Protein AF-A0A921FKJ8-F1 (afdb_monomer_lite)

pLDDT: mean 70.44, std 10.09, range [45.97, 85.38]

InterPro domains:
  IPR009619 Cell division protein CrgA [MF_00631] (1-89)
  IPR009619 Cell division protein CrgA [PF06781] (1-89)

Sequence (89 aa):
MASSKKPRKPRNQQSELDAALMAVDNQPEPLPVWYKSIMFGLLILGLVWIMVFYLVPGGQWPIPGIGGWNIVVGFGLAMVGFVMMTRWR

Organism: NCBI:txid1837282

Structure (mmCIF, N/CA/C/O backbone):
data_AF-A0A921FKJ8-F1
#
_entry.id   AF-A0A921FKJ8-F1
#
loop_
_atom_site.group_PDB
_atom_site.id
_atom_site.type_symbol
_atom_site.label_atom_id
_atom_site.label_alt_id
_atom_site.label_comp_id
_atom_site.label_asym_id
_atom_site.label_entity_id
_atom_site.label_seq_id
_atom_site.pdbx_PDB_ins_code
_atom_site.Cartn_x
_atom_site.Cartn_y
_atom_site.Cartn_z
_atom_site.occupancy
_atom_site.B_iso_or_equiv
_atom_site.auth_seq_id
_atom_site.auth_comp_id
_atom_site.auth_asym_id
_atom_site.auth_atom_id
_atom_site.pdbx_PDB_model_num
ATOM 1 N N . MET A 1 1 ? 16.996 30.975 -58.940 1.00 46.97 1 MET A N 1
ATOM 2 C CA . MET A 1 1 ? 16.787 29.560 -58.556 1.00 46.97 1 MET A CA 1
ATOM 3 C C . MET A 1 1 ? 18.112 29.003 -58.040 1.00 46.97 1 MET A C 1
ATOM 5 O O . MET A 1 1 ? 18.994 28.741 -58.844 1.00 46.97 1 MET A O 1
ATOM 9 N N . ALA A 1 2 ? 18.314 28.917 -56.719 1.00 45.97 2 ALA A N 1
ATOM 10 C CA . ALA A 1 2 ? 19.543 28.367 -56.135 1.00 45.97 2 ALA A CA 1
ATOM 11 C C . ALA A 1 2 ? 19.368 26.858 -55.900 1.00 45.97 2 ALA A C 1
ATOM 13 O O . ALA A 1 2 ? 18.588 26.438 -55.049 1.00 45.97 2 ALA A O 1
ATOM 14 N N . SER A 1 3 ? 20.063 26.044 -56.697 1.00 52.25 3 SER A N 1
ATOM 15 C CA . SER A 1 3 ? 20.063 24.585 -56.577 1.00 52.25 3 SER A CA 1
ATOM 16 C C . SER A 1 3 ? 20.889 24.167 -55.359 1.00 52.25 3 SER A C 1
ATOM 18 O O . SER A 1 3 ? 22.119 24.195 -55.392 1.00 52.25 3 SER A O 1
ATOM 20 N N . SER A 1 4 ? 20.205 23.772 -54.286 1.00 57.03 4 SER A N 1
ATOM 21 C CA . SER A 1 4 ? 20.806 23.241 -53.061 1.00 57.03 4 SER A CA 1
ATOM 22 C C . SER A 1 4 ? 21.519 21.913 -53.347 1.00 57.03 4 SER A C 1
ATOM 24 O O . SER A 1 4 ? 20.887 20.875 -53.547 1.00 57.03 4 SER A O 1
ATOM 26 N N . LYS A 1 5 ? 22.856 21.936 -53.417 1.00 54.94 5 LYS A N 1
ATOM 27 C CA . LYS A 1 5 ? 23.673 20.720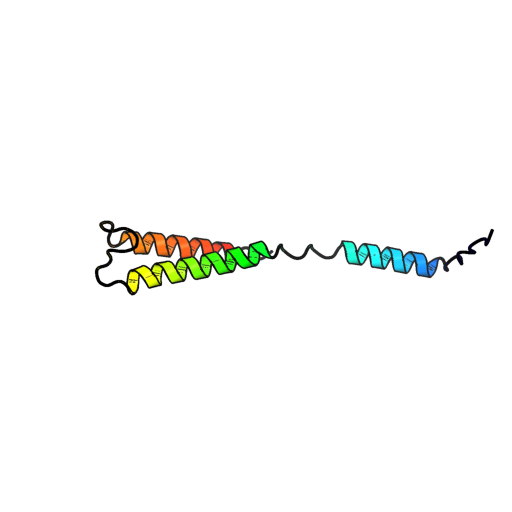 -53.522 1.00 54.94 5 LYS A CA 1
ATOM 28 C C . LYS A 1 5 ? 23.790 20.090 -52.137 1.00 54.94 5 LYS A C 1
ATOM 30 O O . LYS A 1 5 ? 24.603 20.524 -51.327 1.00 54.94 5 LYS A O 1
ATOM 35 N N . LYS A 1 6 ? 22.995 19.052 -51.866 1.00 60.22 6 LYS A N 1
ATOM 36 C CA . LYS A 1 6 ? 23.147 18.238 -50.653 1.00 60.22 6 LYS A CA 1
ATOM 37 C C . LYS A 1 6 ? 24.351 17.297 -50.837 1.00 60.22 6 LYS A C 1
ATOM 39 O O . LYS A 1 6 ? 24.321 16.474 -51.757 1.00 60.22 6 LYS A O 1
ATOM 44 N N . PRO A 1 7 ? 25.418 17.411 -50.028 1.00 60.69 7 PRO A N 1
ATOM 45 C CA . PRO A 1 7 ? 26.588 16.551 -50.161 1.00 60.69 7 PRO A CA 1
ATOM 46 C C . PRO A 1 7 ? 26.208 15.100 -49.833 1.00 60.69 7 PRO A C 1
ATOM 48 O O . PRO A 1 7 ? 25.510 14.830 -48.854 1.00 60.69 7 PRO A O 1
ATOM 51 N N . ARG A 1 8 ? 26.637 14.160 -50.682 1.00 61.91 8 ARG A N 1
ATOM 52 C CA . ARG A 1 8 ? 26.428 12.720 -50.482 1.00 61.91 8 ARG A CA 1
ATOM 53 C C . ARG A 1 8 ? 27.389 12.238 -49.392 1.00 61.91 8 ARG A C 1
ATOM 55 O O . ARG A 1 8 ? 28.598 12.248 -49.597 1.00 61.91 8 ARG A O 1
ATOM 62 N N . LYS A 1 9 ? 26.843 11.877 -48.228 1.00 58.84 9 LYS A N 1
ATOM 63 C CA . LYS A 1 9 ? 27.592 11.415 -47.049 1.00 58.84 9 LYS A CA 1
ATOM 64 C C . LYS A 1 9 ? 28.216 10.029 -47.325 1.00 58.84 9 LYS A C 1
ATOM 66 O O . LYS A 1 9 ? 27.574 9.220 -48.000 1.00 58.84 9 LYS A O 1
ATOM 71 N N . PRO A 1 10 ? 29.453 9.745 -46.873 1.00 62.34 10 PRO A N 1
ATOM 72 C CA . PRO A 1 10 ? 30.112 8.460 -47.109 1.00 62.34 10 PRO A CA 1
ATOM 73 C C . PRO A 1 10 ? 29.312 7.297 -46.503 1.00 62.34 10 PRO A C 1
ATOM 75 O O . PRO A 1 10 ? 28.847 7.376 -45.369 1.00 62.34 10 PRO A O 1
ATOM 78 N N . ARG A 1 11 ? 29.173 6.207 -47.269 1.00 65.62 11 ARG A N 1
ATOM 79 C CA . ARG A 1 11 ? 28.334 5.027 -46.973 1.00 65.62 11 ARG A CA 1
ATOM 80 C C . ARG A 1 11 ? 28.572 4.416 -45.582 1.00 65.62 11 ARG A C 1
ATOM 82 O O . ARG A 1 11 ? 27.611 3.968 -44.970 1.00 65.62 11 ARG A O 1
ATOM 89 N N . ASN A 1 12 ? 29.798 4.484 -45.064 1.00 66.31 12 ASN A N 1
ATOM 90 C CA . ASN A 1 12 ? 30.148 3.983 -43.728 1.00 66.31 12 ASN A CA 1
ATOM 91 C C . ASN A 1 12 ? 29.525 4.830 -42.608 1.00 66.31 12 ASN A C 1
ATOM 93 O O . ASN A 1 12 ? 29.067 4.299 -41.604 1.00 66.31 12 ASN A O 1
ATOM 97 N N . GLN A 1 13 ? 29.422 6.143 -42.820 1.00 71.56 13 GLN A N 1
ATOM 98 C CA . GLN A 1 13 ? 28.815 7.048 -41.852 1.00 71.56 13 GLN A CA 1
ATOM 99 C C . GLN A 1 13 ? 27.289 6.920 -41.848 1.00 71.56 13 GLN A C 1
ATOM 101 O O . GLN A 1 13 ? 26.654 7.190 -40.839 1.00 71.56 13 GLN A O 1
ATOM 106 N N . GLN A 1 14 ? 26.690 6.520 -42.973 1.00 74.62 14 GLN A N 1
ATOM 107 C CA . GLN A 1 14 ? 25.257 6.239 -43.048 1.00 74.62 14 GLN A CA 1
ATOM 108 C C . GLN A 1 14 ? 24.909 4.999 -42.207 1.00 74.62 14 GLN A C 1
ATOM 110 O O . GLN A 1 14 ? 24.033 5.078 -41.358 1.00 74.62 14 GLN A O 1
ATOM 115 N N . SER A 1 15 ? 25.672 3.908 -42.350 1.00 75.38 15 SER A N 1
ATOM 116 C CA . SER A 1 15 ? 25.467 2.679 -41.571 1.00 75.38 15 SER A CA 1
ATOM 117 C C . SER A 1 15 ? 25.698 2.858 -40.070 1.00 75.38 15 SER A C 1
ATOM 119 O O . SER A 1 15 ? 24.999 2.240 -39.277 1.00 75.38 15 SER A O 1
ATOM 121 N N . GLU A 1 16 ? 26.644 3.713 -39.668 1.00 79.44 16 GLU A N 1
ATOM 122 C CA . GLU A 1 16 ? 26.854 4.050 -38.253 1.00 79.44 16 GLU A CA 1
ATOM 123 C C . GLU A 1 16 ? 25.687 4.856 -37.676 1.00 79.44 16 GLU A C 1
ATOM 125 O O . GLU A 1 16 ? 25.275 4.617 -36.545 1.00 79.44 16 GLU A O 1
ATOM 130 N N . LEU A 1 17 ? 25.122 5.786 -38.453 1.00 79.75 17 LEU A N 1
ATOM 131 C CA . LEU A 1 17 ? 23.935 6.541 -38.050 1.00 79.75 17 LEU A CA 1
ATOM 132 C C . LEU A 1 17 ? 22.704 5.640 -37.956 1.00 79.75 17 LEU A C 1
ATOM 134 O O . LEU A 1 17 ? 21.951 5.760 -36.999 1.00 79.75 17 LEU A O 1
ATOM 138 N N . ASP A 1 18 ? 22.521 4.732 -38.912 1.00 78.31 18 ASP A N 1
ATOM 139 C CA . ASP A 1 18 ? 21.401 3.790 -38.918 1.00 78.31 18 ASP A CA 1
ATOM 140 C C . ASP A 1 18 ? 21.519 2.796 -37.749 1.00 78.31 18 ASP A C 1
ATOM 142 O O . ASP A 1 18 ? 20.536 2.540 -37.057 1.00 78.31 18 ASP A O 1
ATOM 146 N N . ALA A 1 19 ? 22.730 2.309 -37.450 1.00 80.12 19 ALA A N 1
ATOM 147 C CA . ALA A 1 19 ? 22.998 1.477 -36.276 1.00 80.12 19 ALA A CA 1
ATOM 148 C C . ALA A 1 19 ? 22.799 2.243 -34.955 1.00 80.12 19 ALA A C 1
ATOM 150 O O . ALA A 1 19 ? 22.238 1.696 -34.008 1.00 80.12 19 ALA A O 1
ATOM 151 N N . ALA A 1 20 ? 23.205 3.515 -34.893 1.00 78.62 20 ALA A N 1
ATOM 152 C CA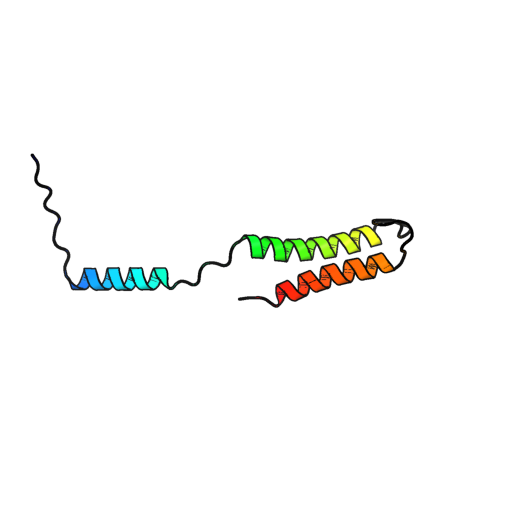 . ALA A 1 20 ? 22.971 4.371 -33.732 1.00 78.62 20 ALA A CA 1
ATOM 153 C C . ALA A 1 20 ? 21.475 4.673 -33.533 1.00 78.62 20 ALA A C 1
ATOM 155 O O . ALA A 1 20 ? 20.996 4.636 -32.404 1.00 78.62 20 ALA A O 1
ATOM 156 N N . LEU A 1 21 ? 20.721 4.910 -34.611 1.00 75.25 21 LEU A N 1
ATOM 157 C CA . LEU A 1 21 ? 19.267 5.105 -34.569 1.00 75.25 21 LEU A CA 1
ATOM 158 C C . LEU A 1 21 ? 18.546 3.834 -34.091 1.00 75.25 21 LEU A C 1
ATOM 160 O O . LEU A 1 21 ? 17.683 3.917 -33.221 1.00 75.25 21 LEU A O 1
ATOM 164 N N . MET A 1 22 ? 18.960 2.661 -34.577 1.00 72.50 22 MET A N 1
ATOM 165 C CA . MET A 1 22 ? 18.439 1.357 -34.135 1.00 72.50 22 MET A CA 1
ATOM 166 C C . MET A 1 22 ? 18.782 1.047 -32.665 1.00 72.50 22 MET A C 1
ATOM 168 O O . MET A 1 22 ? 18.016 0.376 -31.973 1.00 72.50 22 MET A O 1
ATOM 172 N N . ALA A 1 23 ? 19.925 1.530 -32.167 1.00 70.25 23 ALA A N 1
ATOM 173 C CA . ALA A 1 23 ? 20.328 1.382 -30.767 1.00 70.25 23 ALA A CA 1
ATOM 174 C C . ALA A 1 23 ? 19.582 2.340 -29.818 1.00 70.25 23 ALA A C 1
ATOM 176 O O . ALA A 1 23 ? 19.392 2.012 -28.649 1.00 70.25 23 ALA A O 1
ATOM 177 N N . VAL A 1 24 ? 19.150 3.508 -30.307 1.00 67.00 24 VAL A N 1
ATOM 178 C CA . VAL A 1 24 ? 18.314 4.456 -29.548 1.00 67.00 24 VAL A CA 1
ATOM 179 C C . VAL A 1 24 ? 16.882 3.935 -29.404 1.00 67.00 24 VAL A C 1
ATOM 181 O O . VAL A 1 24 ? 16.303 4.072 -28.330 1.00 67.00 24 VAL A O 1
ATOM 184 N N . ASP A 1 25 ? 16.343 3.297 -30.444 1.00 65.44 25 ASP A N 1
ATOM 185 C CA . ASP A 1 25 ? 14.985 2.728 -30.464 1.00 65.44 25 ASP A CA 1
ATOM 186 C C . ASP A 1 25 ? 14.830 1.495 -29.547 1.00 65.44 25 ASP A C 1
ATOM 188 O O . ASP A 1 25 ? 13.774 1.254 -28.976 1.00 65.44 25 ASP A O 1
ATOM 192 N N . ASN A 1 26 ? 15.917 0.746 -29.324 1.00 61.16 26 ASN A N 1
ATOM 193 C CA . ASN A 1 26 ? 15.947 -0.410 -28.417 1.00 61.16 26 ASN A CA 1
ATOM 194 C C . ASN A 1 26 ? 16.154 -0.050 -26.934 1.00 61.16 26 ASN A C 1
ATOM 196 O O . ASN A 1 26 ? 16.372 -0.943 -26.110 1.00 61.16 26 ASN A O 1
ATOM 200 N N . GLN A 1 27 ? 16.116 1.233 -26.566 1.00 61.53 27 GLN A N 1
ATOM 201 C CA . GLN A 1 27 ? 16.127 1.606 -25.155 1.00 61.53 27 GLN A CA 1
ATOM 202 C C . GLN A 1 27 ? 14.767 1.234 -24.549 1.00 61.53 27 GLN A C 1
ATOM 204 O O . GLN A 1 27 ? 13.746 1.727 -25.029 1.00 61.53 27 GLN A O 1
ATOM 209 N N . PRO A 1 28 ? 14.718 0.367 -23.519 1.00 58.03 28 PRO A N 1
ATOM 210 C CA . PRO A 1 28 ? 13.461 -0.022 -22.893 1.00 58.03 28 PRO A CA 1
ATOM 211 C C . PRO A 1 28 ? 12.731 1.241 -22.444 1.00 58.03 28 PRO A C 1
ATOM 213 O O . PRO A 1 28 ? 13.307 2.060 -21.722 1.00 58.03 28 PRO A O 1
ATOM 216 N N . GLU A 1 29 ? 11.496 1.414 -22.926 1.00 62.53 29 GLU A N 1
ATOM 217 C CA . GLU A 1 29 ? 10.718 2.623 -22.680 1.00 62.53 29 GLU A CA 1
ATOM 218 C C . GLU A 1 29 ? 10.771 2.977 -21.189 1.00 62.53 29 GLU A C 1
ATOM 220 O O . GLU A 1 29 ? 10.488 2.119 -20.341 1.00 62.53 29 GLU A O 1
ATOM 225 N N . PRO A 1 30 ? 11.175 4.210 -20.837 1.00 62.47 30 PRO A N 1
ATOM 226 C CA . PRO A 1 30 ? 11.272 4.604 -19.448 1.00 62.47 30 PRO A CA 1
ATOM 227 C C . PRO A 1 30 ? 9.893 4.436 -18.818 1.00 62.47 30 PRO A C 1
ATOM 229 O O . PRO A 1 30 ? 8.934 5.095 -19.217 1.00 62.47 30 PRO A O 1
ATOM 232 N N . LEU A 1 31 ? 9.811 3.524 -17.847 1.00 58.41 31 LEU A N 1
ATOM 233 C CA . LEU A 1 31 ? 8.585 3.178 -17.134 1.00 58.41 31 LEU A CA 1
ATOM 234 C C . LEU A 1 31 ? 7.783 4.448 -16.821 1.00 58.41 31 LEU A C 1
ATOM 236 O O . LEU A 1 31 ? 8.351 5.385 -16.237 1.00 58.41 31 LEU A O 1
ATOM 240 N N . PRO A 1 32 ? 6.491 4.500 -17.196 1.00 68.00 32 PRO A N 1
ATOM 241 C CA . PRO A 1 32 ? 5.707 5.719 -17.118 1.00 68.00 32 PRO A CA 1
ATOM 242 C C . PRO A 1 32 ? 5.748 6.285 -15.699 1.00 68.00 32 PRO A C 1
ATOM 244 O O . PRO A 1 32 ? 5.510 5.583 -14.715 1.00 68.00 32 PRO A O 1
ATOM 247 N N . VAL A 1 33 ? 6.056 7.579 -15.594 1.00 70.00 33 VAL A N 1
ATOM 248 C CA . VAL A 1 33 ? 6.292 8.285 -14.320 1.00 70.00 33 VAL A CA 1
ATOM 249 C C . VAL A 1 33 ? 5.105 8.145 -13.358 1.00 70.00 33 VAL A C 1
ATOM 251 O O . VAL A 1 33 ? 5.291 8.088 -12.144 1.00 70.00 33 VAL A O 1
ATOM 254 N N . TRP A 1 34 ? 3.895 7.983 -13.897 1.00 72.56 34 TRP A N 1
ATOM 255 C CA . TRP A 1 34 ? 2.677 7.747 -13.127 1.00 72.56 34 TRP A CA 1
ATOM 256 C C . TRP A 1 34 ? 2.729 6.467 -12.277 1.00 72.56 34 TRP A C 1
ATOM 258 O O . TRP A 1 34 ? 2.205 6.459 -11.166 1.00 72.56 34 TRP A O 1
ATOM 268 N N . TYR A 1 35 ? 3.437 5.422 -12.723 1.00 72.19 35 TYR A N 1
ATOM 269 C CA . TYR A 1 35 ? 3.637 4.201 -11.935 1.00 72.19 35 TYR A CA 1
ATOM 270 C C . TYR A 1 35 ? 4.426 4.483 -10.651 1.00 72.19 35 TYR A C 1
ATOM 272 O O . TYR A 1 35 ? 4.052 4.020 -9.574 1.00 72.19 35 TYR A O 1
ATOM 280 N N . LYS A 1 36 ? 5.469 5.321 -10.740 1.00 67.94 36 LYS A N 1
ATOM 281 C CA . LYS A 1 36 ? 6.250 5.756 -9.570 1.00 67.94 36 LYS A CA 1
ATOM 282 C C . LYS A 1 36 ? 5.377 6.573 -8.617 1.00 67.94 36 LYS A C 1
ATOM 284 O O . LYS A 1 36 ? 5.413 6.337 -7.412 1.00 67.94 36 LYS A O 1
ATOM 289 N N . SER A 1 37 ? 4.547 7.476 -9.144 1.00 78.75 37 SER A N 1
ATOM 290 C CA . SER A 1 37 ? 3.604 8.260 -8.335 1.00 78.75 37 SER A CA 1
ATOM 291 C C . SER A 1 37 ? 2.569 7.390 -7.620 1.00 78.75 37 SER A C 1
ATOM 293 O O . SER A 1 37 ? 2.292 7.640 -6.452 1.00 78.75 37 SER A O 1
ATOM 295 N N . ILE A 1 38 ? 2.029 6.353 -8.269 1.00 79.88 38 ILE A N 1
ATOM 296 C CA . ILE A 1 38 ? 1.085 5.424 -7.628 1.00 79.88 38 ILE A CA 1
ATOM 297 C C . ILE A 1 38 ? 1.776 4.594 -6.546 1.00 79.88 38 ILE A C 1
ATOM 299 O O . ILE A 1 38 ? 1.216 4.417 -5.466 1.00 79.88 38 ILE A O 1
ATOM 303 N N . MET A 1 39 ? 2.994 4.116 -6.807 1.00 76.06 39 MET A N 1
ATOM 304 C CA . MET A 1 39 ? 3.740 3.295 -5.854 1.00 76.06 39 MET A CA 1
ATOM 305 C C . MET A 1 39 ? 4.026 4.066 -4.557 1.00 76.06 39 MET A C 1
ATOM 307 O O . MET A 1 39 ? 3.757 3.562 -3.469 1.00 76.06 39 MET A O 1
ATOM 311 N N . PHE A 1 40 ? 4.485 5.319 -4.667 1.00 78.50 40 PHE A N 1
ATOM 312 C CA . PHE A 1 40 ? 4.653 6.206 -3.510 1.00 78.50 40 PHE A CA 1
ATOM 313 C C . PHE A 1 40 ? 3.312 6.650 -2.914 1.00 78.50 40 PHE A C 1
ATOM 315 O O . PHE A 1 40 ? 3.183 6.726 -1.694 1.00 78.50 40 PHE A O 1
ATOM 322 N N . GLY A 1 41 ? 2.307 6.905 -3.753 1.00 84.44 41 GLY A N 1
ATOM 323 C CA . GLY A 1 41 ? 0.974 7.325 -3.331 1.00 84.44 41 GLY A CA 1
ATOM 324 C C . GLY A 1 41 ? 0.290 6.296 -2.436 1.00 84.44 41 GLY A C 1
ATOM 325 O O . GLY A 1 41 ? -0.196 6.657 -1.373 1.00 84.44 41 GLY A O 1
ATOM 326 N N . LEU A 1 42 ? 0.312 5.014 -2.807 1.00 80.69 42 LEU A N 1
ATOM 327 C CA . LEU A 1 42 ? -0.264 3.929 -2.002 1.00 80.69 42 LEU A CA 1
ATOM 328 C C . LEU A 1 42 ? 0.493 3.703 -0.688 1.00 80.69 42 LEU A C 1
ATOM 330 O O . LEU A 1 42 ? -0.130 3.434 0.337 1.00 80.69 42 LEU A O 1
ATOM 334 N N . LEU A 1 43 ? 1.820 3.856 -0.701 1.00 80.56 43 LEU A N 1
ATOM 335 C CA . LEU A 1 43 ? 2.658 3.750 0.496 1.00 80.56 43 LEU A CA 1
ATOM 336 C C . LEU A 1 43 ? 2.342 4.863 1.503 1.00 80.56 43 LEU A C 1
ATOM 338 O O . LEU A 1 43 ? 2.104 4.592 2.681 1.00 80.56 43 LEU A O 1
ATOM 342 N N . ILE A 1 44 ? 2.294 6.110 1.024 1.00 84.81 44 ILE A N 1
ATOM 343 C CA . ILE A 1 44 ? 1.938 7.278 1.837 1.00 84.81 44 ILE A CA 1
ATOM 344 C C . ILE A 1 44 ? 0.489 7.156 2.307 1.00 84.81 44 ILE A C 1
ATOM 346 O O . ILE A 1 44 ? 0.213 7.406 3.474 1.00 84.81 44 ILE A O 1
ATOM 350 N N . LEU A 1 45 ? -0.429 6.723 1.443 1.00 85.38 45 LEU A N 1
ATOM 351 C CA . LEU A 1 45 ? -1.840 6.564 1.786 1.00 85.38 45 LEU A CA 1
ATOM 352 C C . LEU A 1 45 ? -2.047 5.515 2.887 1.00 85.38 45 LEU A C 1
ATOM 354 O O . LEU A 1 45 ? -2.778 5.779 3.839 1.00 85.38 45 LEU A O 1
ATOM 358 N N . GLY A 1 46 ? -1.376 4.362 2.802 1.00 82.00 46 GLY A N 1
ATOM 359 C CA . GLY A 1 46 ? -1.413 3.339 3.850 1.00 82.00 46 GLY A CA 1
ATOM 360 C C . GLY A 1 46 ? -0.828 3.833 5.176 1.00 82.00 46 GLY A C 1
ATOM 361 O O . GLY A 1 46 ? -1.420 3.610 6.233 1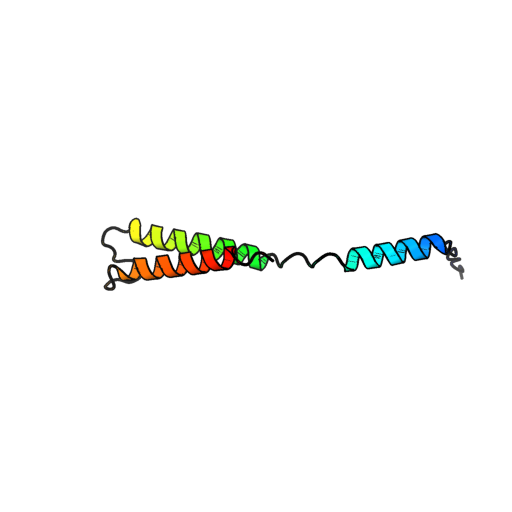.00 82.00 46 GLY A O 1
ATOM 362 N N . LEU A 1 47 ? 0.287 4.572 5.128 1.00 83.38 47 LEU A N 1
ATOM 363 C CA . LEU A 1 47 ? 0.899 5.164 6.319 1.00 83.38 47 LEU A CA 1
ATOM 364 C C . LEU A 1 47 ? -0.008 6.223 6.960 1.00 83.38 47 LEU A C 1
ATOM 366 O O . LEU A 1 47 ? -0.248 6.171 8.165 1.00 83.38 47 LEU A O 1
ATOM 370 N N . VAL A 1 48 ? -0.542 7.147 6.158 1.00 85.19 48 VAL A N 1
ATOM 371 C CA . VAL A 1 48 ? -1.466 8.200 6.602 1.00 85.19 48 VAL A CA 1
ATOM 372 C C . VAL A 1 48 ? -2.725 7.587 7.204 1.00 85.19 48 VAL A C 1
ATOM 374 O O . VAL A 1 48 ? -3.190 8.074 8.227 1.00 85.19 48 VAL A O 1
ATOM 377 N N . TRP A 1 49 ? -3.247 6.493 6.645 1.00 83.38 49 TRP A N 1
ATOM 378 C CA . TRP A 1 49 ? -4.426 5.816 7.187 1.00 83.38 49 TRP A CA 1
ATOM 379 C C . TRP A 1 49 ? -4.208 5.308 8.617 1.00 83.38 49 TRP A C 1
ATOM 381 O O . TRP A 1 49 ? -5.008 5.591 9.511 1.00 83.38 49 TRP A O 1
ATOM 391 N N . ILE A 1 50 ? -3.105 4.588 8.848 1.00 75.88 50 ILE A N 1
ATOM 392 C CA . ILE A 1 50 ? -2.752 4.085 10.183 1.00 75.88 50 ILE A CA 1
ATOM 393 C C . ILE A 1 50 ? -2.451 5.259 11.121 1.00 75.88 50 ILE A C 1
ATOM 395 O O . ILE A 1 50 ? -2.876 5.237 12.275 1.00 75.88 50 ILE A O 1
ATOM 399 N N . MET A 1 51 ? -1.782 6.306 10.624 1.00 81.75 51 MET A N 1
ATOM 400 C CA . MET A 1 51 ? -1.515 7.512 11.407 1.00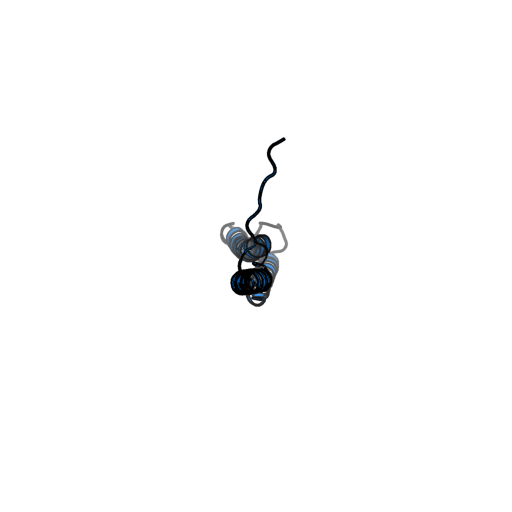 81.75 51 MET A CA 1
ATOM 401 C C . MET A 1 51 ? -2.805 8.196 11.854 1.00 81.75 51 MET A C 1
ATOM 403 O O . MET A 1 51 ? -2.938 8.486 13.034 1.00 81.75 51 MET A O 1
ATOM 407 N N . VAL A 1 52 ? -3.764 8.418 10.954 1.00 78.31 52 VAL A N 1
ATOM 408 C CA . VAL A 1 52 ? -5.055 9.048 11.273 1.00 78.31 52 VAL A CA 1
ATOM 409 C C . VAL A 1 52 ? -5.825 8.214 12.295 1.00 78.31 52 VAL A C 1
ATOM 411 O O . VAL A 1 52 ? -6.318 8.767 13.273 1.00 78.31 52 VAL A O 1
ATOM 414 N N . PHE A 1 53 ? -5.881 6.890 12.126 1.00 71.75 53 PHE A N 1
ATOM 415 C CA . PHE A 1 53 ? -6.533 6.014 13.103 1.00 71.75 53 PHE A CA 1
ATOM 416 C C . PHE A 1 53 ? -5.859 6.069 14.485 1.00 71.75 53 PHE A C 1
ATOM 418 O O . PHE A 1 53 ? -6.547 6.057 15.503 1.00 71.75 53 PHE A O 1
ATOM 425 N N . TYR A 1 54 ? -4.525 6.137 14.534 1.00 69.88 54 TYR A N 1
ATOM 426 C CA . TYR A 1 54 ? -3.767 6.116 15.788 1.00 69.88 54 TYR A CA 1
ATOM 427 C C . TYR A 1 54 ? -3.695 7.484 16.489 1.00 69.88 54 TYR A C 1
ATOM 429 O O . TYR A 1 54 ? -3.683 7.553 17.715 1.00 69.88 54 TYR A O 1
ATOM 437 N N . LEU A 1 55 ? -3.649 8.580 15.725 1.00 71.19 55 LEU A N 1
ATOM 438 C CA . LEU A 1 55 ? -3.594 9.956 16.234 1.00 71.19 55 LEU A CA 1
ATOM 439 C C . LEU A 1 55 ? -4.949 10.450 16.750 1.00 71.19 55 LEU A C 1
ATOM 441 O O . LEU A 1 55 ? -4.972 11.394 17.537 1.00 71.19 55 LEU A O 1
ATOM 445 N N . VAL A 1 56 ? -6.064 9.850 16.321 1.00 68.38 56 VAL A N 1
ATOM 446 C CA . VAL A 1 56 ? -7.406 10.249 16.761 1.00 68.38 56 VAL A CA 1
ATOM 447 C C . VAL A 1 56 ? -7.803 9.471 18.024 1.00 68.38 56 VAL A C 1
ATOM 449 O O . VAL A 1 56 ? -8.059 8.264 17.955 1.00 68.38 56 VAL A O 1
ATOM 452 N N . PRO A 1 57 ? -7.916 10.138 19.189 1.00 55.12 57 PRO A N 1
ATOM 453 C CA . PRO A 1 57 ? -8.320 9.482 20.425 1.00 55.12 57 PRO A CA 1
ATOM 454 C C . PRO A 1 57 ? -9.758 8.961 20.299 1.00 55.12 57 PRO A C 1
ATOM 456 O O . PRO A 1 57 ? -10.667 9.706 19.942 1.00 55.12 57 PRO A O 1
ATOM 459 N N . GLY A 1 58 ? -9.966 7.676 20.593 1.00 60.84 58 GLY A N 1
ATOM 460 C CA . GLY A 1 58 ? -11.288 7.035 20.595 1.00 60.84 58 GLY A CA 1
ATOM 461 C C . GLY A 1 58 ? -11.576 6.107 19.411 1.00 60.84 58 GLY A C 1
ATOM 462 O O . GLY A 1 58 ? -12.635 5.482 19.398 1.00 60.84 58 GLY A O 1
ATOM 463 N N . GLY A 1 59 ? -10.672 5.982 18.428 1.00 57.22 59 GLY A N 1
ATOM 464 C CA . GLY A 1 59 ? -10.824 5.027 17.315 1.00 57.22 59 GLY A CA 1
ATOM 465 C C . GLY A 1 59 ? -12.073 5.260 16.450 1.00 57.22 59 GLY A C 1
ATOM 466 O O . GLY A 1 59 ? -12.544 4.345 15.775 1.00 57.22 59 GLY A O 1
ATOM 467 N N . GLN A 1 60 ? -12.637 6.474 16.503 1.00 56.16 60 GLN A N 1
ATOM 468 C CA . GLN A 1 60 ? -13.910 6.835 15.870 1.00 56.16 60 GLN A CA 1
ATOM 469 C C . GLN A 1 60 ? -13.758 7.313 14.418 1.00 56.16 60 GLN A C 1
ATOM 471 O O . GLN A 1 60 ? -14.759 7.540 13.748 1.00 56.16 60 GLN A O 1
ATOM 476 N N . TRP A 1 61 ? -12.531 7.494 13.930 1.00 53.59 61 TRP A N 1
ATOM 477 C CA . TRP A 1 61 ? -12.235 8.006 12.588 1.00 53.59 61 TRP A CA 1
ATOM 478 C C . TRP A 1 61 ? -11.289 7.036 11.871 1.00 53.59 61 TRP A C 1
ATOM 480 O O . TRP A 1 61 ? -10.356 6.548 12.513 1.00 53.59 61 TRP A O 1
ATOM 490 N N . PRO A 1 62 ? -11.489 6.723 10.571 1.00 56.41 62 PRO A N 1
ATOM 491 C CA . PRO A 1 62 ? -12.341 7.405 9.581 1.00 56.41 62 PRO A CA 1
ATOM 492 C C . PRO A 1 62 ? -13.806 6.936 9.496 1.00 56.41 62 PRO A C 1
ATOM 494 O O . PRO A 1 62 ? -14.632 7.684 8.980 1.00 56.41 62 PRO A O 1
ATOM 497 N N . ILE A 1 63 ? -14.146 5.741 10.001 1.00 57.91 63 ILE A N 1
ATOM 498 C CA . ILE A 1 63 ? -15.538 5.264 10.074 1.00 57.91 63 ILE A CA 1
ATOM 499 C C . ILE A 1 63 ? -15.908 4.987 11.539 1.00 57.91 63 ILE A C 1
ATOM 501 O O . ILE A 1 63 ? -15.378 4.036 12.132 1.00 57.91 63 ILE A O 1
ATOM 505 N N . PRO A 1 64 ? -16.807 5.788 12.137 1.00 61.38 64 PRO A N 1
ATOM 506 C CA . PRO A 1 64 ? -17.253 5.570 13.505 1.00 61.38 64 PRO A CA 1
ATOM 507 C C . PRO A 1 64 ? -18.066 4.273 13.603 1.00 61.38 64 PRO A C 1
ATOM 509 O O . PRO A 1 64 ? -18.935 4.004 12.779 1.00 61.38 64 PRO A O 1
ATOM 512 N N . GLY A 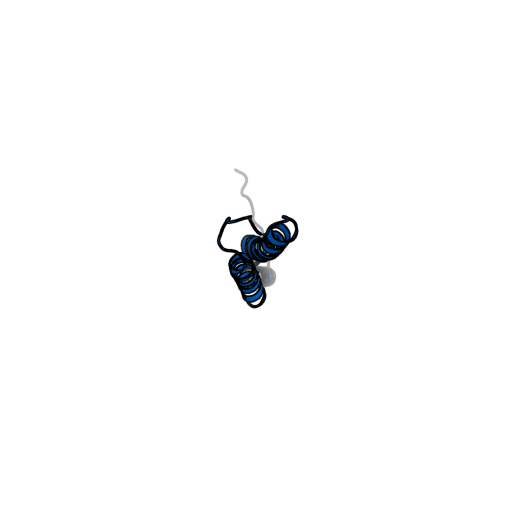1 65 ? -17.777 3.459 14.624 1.00 62.78 65 GLY A N 1
ATOM 513 C CA . GLY A 1 65 ? -18.549 2.253 14.954 1.00 62.78 65 GLY A CA 1
ATOM 514 C C . GLY A 1 65 ? -17.972 0.914 14.477 1.00 62.78 65 GLY A C 1
ATOM 515 O O . GLY A 1 65 ? -18.486 -0.118 14.894 1.00 62.78 65 GLY A O 1
ATOM 516 N N . ILE A 1 66 ? -16.893 0.894 13.677 1.00 61.91 66 ILE A N 1
ATOM 517 C CA . ILE A 1 66 ? -16.286 -0.368 13.183 1.00 61.91 66 ILE A CA 1
ATOM 518 C C . ILE A 1 66 ? -15.060 -0.822 14.014 1.00 61.91 66 ILE A C 1
ATOM 520 O O . ILE A 1 66 ? -14.536 -1.923 13.837 1.00 61.91 66 ILE A O 1
ATOM 524 N N . GLY A 1 67 ? -14.600 -0.007 14.970 1.00 69.94 67 GLY A N 1
ATOM 525 C CA . GLY A 1 67 ? -13.542 -0.385 15.915 1.00 69.94 67 GLY A CA 1
ATOM 526 C C . GLY A 1 67 ? -12.259 -0.870 15.223 1.00 69.94 67 GLY A C 1
ATOM 527 O O . GLY A 1 67 ? -11.659 -0.149 14.426 1.00 69.94 67 GLY A O 1
ATOM 528 N N . GLY A 1 68 ? -11.837 -2.105 15.520 1.00 68.25 68 GLY A N 1
ATOM 529 C CA . GLY A 1 68 ? -10.584 -2.697 15.027 1.00 68.25 68 GLY A CA 1
ATOM 530 C C . GLY A 1 68 ? -10.516 -2.959 13.516 1.00 68.25 68 GLY A C 1
ATOM 531 O O . GLY A 1 68 ? -9.426 -3.169 12.987 1.00 68.25 68 GLY A O 1
ATOM 532 N N . TRP A 1 69 ? -11.634 -2.897 12.787 1.00 75.56 69 TRP A N 1
ATOM 533 C CA . TRP A 1 69 ? -11.642 -3.091 11.330 1.00 75.56 69 TRP A CA 1
ATOM 534 C C . TRP A 1 69 ? -10.871 -1.999 10.574 1.00 75.56 69 TRP A C 1
ATOM 536 O O . TRP A 1 69 ? -10.337 -2.247 9.496 1.00 75.56 69 TRP A O 1
ATOM 546 N N . ASN A 1 70 ? -10.727 -0.809 11.169 1.00 73.94 70 ASN A N 1
ATOM 547 C CA . ASN A 1 70 ? -9.902 0.268 10.616 1.00 73.94 70 ASN A CA 1
ATOM 548 C C . ASN A 1 70 ? -8.425 -0.145 10.463 1.00 73.94 70 ASN A C 1
ATOM 550 O O . ASN A 1 70 ? -7.775 0.267 9.499 1.00 73.94 70 ASN A O 1
ATOM 554 N N . ILE A 1 71 ? -7.920 -1.006 11.358 1.00 75.19 71 ILE A N 1
ATOM 555 C CA . ILE A 1 71 ? -6.564 -1.568 11.271 1.00 75.19 71 ILE A CA 1
ATOM 556 C C . ILE A 1 71 ? -6.468 -2.549 10.103 1.00 75.19 71 ILE A C 1
ATOM 558 O O . ILE A 1 71 ? -5.490 -2.514 9.364 1.00 75.19 71 ILE A O 1
ATOM 562 N N . VAL A 1 72 ? -7.491 -3.382 9.888 1.00 81.50 72 VAL A N 1
ATOM 563 C CA . VAL A 1 72 ? -7.531 -4.342 8.770 1.00 81.50 72 VAL A CA 1
ATOM 564 C C . VAL A 1 72 ? -7.520 -3.610 7.424 1.00 81.50 72 VAL A C 1
ATOM 566 O O . VAL A 1 72 ? -6.791 -4.005 6.516 1.00 81.50 72 VAL A O 1
ATOM 569 N N . VAL A 1 73 ? -8.257 -2.501 7.311 1.00 80.75 73 VAL A N 1
ATOM 570 C CA . VAL A 1 73 ? -8.262 -1.654 6.105 1.00 80.75 73 VAL A CA 1
ATOM 571 C C . VAL A 1 73 ? -6.904 -0.980 5.884 1.00 80.75 73 VAL A C 1
ATOM 573 O O . VAL A 1 73 ? -6.376 -1.024 4.772 1.00 80.75 73 VAL A O 1
ATOM 576 N N . GLY A 1 74 ? -6.299 -0.416 6.935 1.00 80.12 74 GLY A N 1
ATOM 577 C CA . GLY A 1 74 ? -4.954 0.166 6.857 1.00 80.12 74 GLY A CA 1
ATOM 578 C C . GLY A 1 74 ? -3.887 -0.864 6.476 1.00 80.12 74 GLY A C 1
ATOM 579 O O . GLY A 1 74 ? -3.020 -0.587 5.647 1.00 80.12 74 GLY A O 1
ATOM 580 N N . PHE A 1 75 ? -3.996 -2.081 7.012 1.00 82.38 75 PHE A N 1
ATOM 581 C CA . PHE A 1 75 ? -3.114 -3.197 6.681 1.00 82.38 75 PHE A CA 1
ATOM 582 C C . PHE A 1 75 ? -3.294 -3.655 5.227 1.00 82.38 75 PHE A C 1
ATOM 584 O O . PHE A 1 75 ? -2.304 -3.855 4.529 1.00 82.38 75 PHE A O 1
ATOM 591 N N . GLY A 1 76 ? -4.533 -3.741 4.731 1.00 84.19 76 GLY A N 1
ATOM 592 C CA . GLY A 1 76 ? -4.824 -4.039 3.325 1.00 84.19 76 GLY A CA 1
ATOM 593 C C . GLY A 1 76 ? -4.241 -3.000 2.360 1.00 84.19 76 GLY A C 1
ATOM 594 O O . GLY A 1 76 ? -3.626 -3.369 1.361 1.00 84.19 76 GLY A O 1
ATOM 595 N N . LEU A 1 77 ? -4.349 -1.708 2.688 1.00 82.56 77 LEU A N 1
ATOM 596 C CA . LEU A 1 77 ? -3.735 -0.612 1.923 1.00 82.56 77 LEU A CA 1
ATOM 597 C C . LEU A 1 77 ? -2.203 -0.713 1.889 1.00 82.56 77 LEU A C 1
ATOM 599 O O . LEU A 1 77 ? -1.603 -0.616 0.816 1.00 82.56 77 LEU A O 1
ATOM 603 N N . ALA A 1 78 ? -1.573 -0.963 3.039 1.00 81.06 78 ALA A N 1
ATOM 604 C CA . ALA A 1 78 ? -0.129 -1.171 3.121 1.00 81.06 78 ALA A CA 1
ATOM 605 C C . ALA A 1 78 ? 0.318 -2.410 2.326 1.00 81.06 78 ALA A C 1
ATOM 607 O O . ALA A 1 78 ? 1.342 -2.371 1.646 1.00 81.06 78 ALA A O 1
ATOM 608 N N . MET A 1 79 ? -0.471 -3.487 2.350 1.00 83.44 79 MET A N 1
ATOM 609 C CA . MET A 1 79 ? -0.198 -4.731 1.629 1.00 83.44 79 MET A CA 1
ATOM 610 C C . MET A 1 79 ? -0.305 -4.550 0.108 1.00 83.44 79 MET A C 1
ATOM 612 O O . MET A 1 79 ? 0.546 -5.052 -0.624 1.00 83.44 79 MET A O 1
ATOM 616 N N . VAL A 1 80 ? -1.271 -3.763 -0.380 1.00 81.50 80 VAL A N 1
ATOM 617 C CA . VAL A 1 80 ? -1.357 -3.371 -1.801 1.00 81.50 80 VAL A CA 1
ATOM 618 C C . VAL A 1 80 ? -0.158 -2.508 -2.209 1.00 81.50 80 VAL A C 1
ATOM 620 O O . VAL A 1 80 ? 0.467 -2.782 -3.235 1.00 81.50 80 VAL A O 1
ATOM 623 N N . GLY A 1 81 ? 0.218 -1.518 -1.389 1.00 78.06 81 GLY A N 1
ATOM 624 C CA . GLY A 1 81 ? 1.430 -0.719 -1.611 1.00 78.06 81 GLY A CA 1
ATOM 625 C C . GLY A 1 81 ? 2.703 -1.575 -1.646 1.00 78.06 81 GLY A C 1
ATOM 626 O O . GLY A 1 81 ? 3.569 -1.374 -2.498 1.00 78.06 81 GLY A O 1
ATOM 627 N N . PHE A 1 82 ? 2.788 -2.587 -0.779 1.00 79.94 82 PHE A N 1
ATOM 628 C CA . PHE A 1 82 ? 3.907 -3.525 -0.720 1.00 79.94 82 PHE A CA 1
ATOM 629 C C . PHE A 1 82 ? 3.974 -4.454 -1.938 1.00 79.94 82 PHE A C 1
ATOM 631 O O . PHE A 1 82 ? 5.042 -4.616 -2.524 1.00 79.94 82 PHE A O 1
ATOM 638 N N . VAL A 1 83 ? 2.847 -5.019 -2.384 1.00 80.44 83 VAL A N 1
ATOM 639 C CA . VAL A 1 83 ? 2.804 -5.854 -3.598 1.00 80.44 83 VAL A CA 1
ATOM 640 C C . VAL A 1 83 ? 3.230 -5.046 -4.824 1.00 80.44 83 VAL A C 1
ATOM 642 O O . VAL A 1 83 ? 4.004 -5.537 -5.647 1.00 80.44 83 VAL A O 1
ATOM 645 N N . MET A 1 84 ? 2.813 -3.785 -4.929 1.00 72.62 84 MET A N 1
ATOM 646 C CA . MET A 1 84 ? 3.213 -2.921 -6.041 1.00 72.62 84 MET A CA 1
ATOM 647 C C . MET A 1 84 ? 4.730 -2.643 -6.053 1.00 72.62 84 MET A C 1
ATOM 649 O O . MET A 1 84 ? 5.333 -2.619 -7.125 1.00 72.62 84 MET A O 1
ATOM 653 N N . MET A 1 85 ? 5.369 -2.578 -4.877 1.00 67.75 85 MET A N 1
ATOM 654 C CA . MET A 1 85 ? 6.832 -2.551 -4.716 1.00 67.75 85 MET A CA 1
ATOM 655 C C . MET A 1 85 ? 7.532 -3.885 -5.002 1.00 67.75 85 MET A C 1
ATOM 657 O O . MET A 1 85 ? 8.750 -3.938 -4.953 1.00 67.75 85 MET A O 1
ATOM 661 N N . THR A 1 86 ? 6.837 -4.984 -5.275 1.00 73.94 86 THR A N 1
ATOM 662 C CA . THR A 1 86 ? 7.504 -6.212 -5.762 1.00 73.94 86 THR A CA 1
ATOM 663 C C . THR A 1 86 ? 7.509 -6.282 -7.286 1.00 73.94 86 THR A C 1
ATOM 665 O O . THR A 1 86 ? 8.326 -6.979 -7.886 1.00 73.94 86 THR A O 1
ATOM 668 N N . ARG A 1 87 ? 6.651 -5.494 -7.942 1.00 62.72 87 ARG A N 1
ATOM 669 C CA . ARG A 1 87 ? 6.576 -5.381 -9.397 1.00 62.72 87 ARG A CA 1
ATOM 670 C C . ARG A 1 87 ? 7.521 -4.280 -9.892 1.00 62.72 87 ARG A C 1
ATOM 672 O O . ARG A 1 87 ? 7.080 -3.266 -10.424 1.00 62.72 87 ARG A O 1
ATOM 679 N N . TRP A 1 88 ? 8.824 -4.519 -9.755 1.00 60.25 88 TRP A N 1
ATOM 680 C CA . TRP A 1 88 ? 9.855 -3.799 -10.506 1.00 60.25 88 TRP A CA 1
ATOM 681 C C . TRP A 1 88 ? 10.131 -4.596 -11.785 1.00 60.25 88 TRP A C 1
ATOM 683 O O . TRP A 1 88 ? 10.860 -5.586 -11.776 1.00 60.25 88 TRP A O 1
ATOM 693 N N . ARG A 1 89 ? 9.458 -4.233 -12.875 1.00 53.78 89 ARG A N 1
ATOM 694 C CA . ARG A 1 89 ? 10.083 -4.310 -14.199 1.00 53.78 89 ARG A CA 1
ATOM 695 C C . ARG A 1 89 ? 10.365 -2.888 -14.603 1.00 53.78 89 ARG A C 1
ATOM 697 O O . ARG A 1 89 ? 9.444 -2.085 -14.346 1.00 53.78 89 ARG A O 1
#

Radius of gyration: 27.5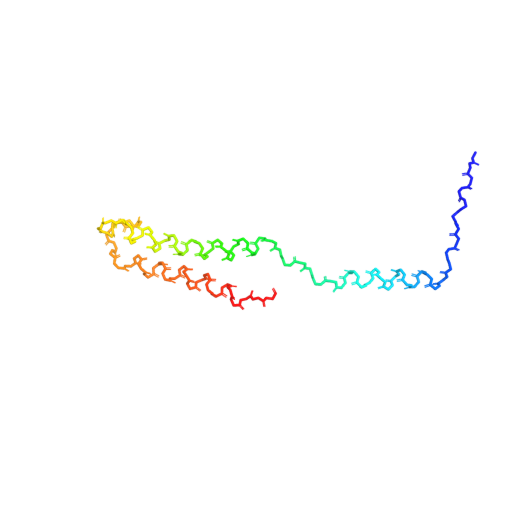3 Å; chains: 1; bounding box: 49×36×79 Å

Secondary structure (DSSP, 8-state):
----------HHHHHHHHHHHHHHHTSPP---HHHHHHHHHHHHHHHHHHHHHHHSTTS-SSSTT-TTHHHHHHHHHHHHHHHHTT---

Foldseek 3Di:
DDDDDDDDDDPVVVVVVVVVVVVVVPPDPDDPVVLVVVLVVLQVVLVVLVVVQVVDPPSCPPPGPPRCVSVVVSVVSNVVSVVSVVPDD